Protein 9C7O (pdb70)

Structure (mmCIF, N/CA/C/O backbone):
data_9C7O
#
_entry.id   9C7O
#
_cell.length_a   74.124
_cell.length_b   74.124
_cell.length_c   90.144
_cell.angle_alpha   90.00
_cell.angle_beta   90.00
_cell.angle_gamma   90.00
#
_symmetry.space_group_name_H-M   'P 43 21 2'
#
loop_
_entity.id
_entity.type
_entity.pdbx_description
1 polymer 'Anthocyanin regulatory Lc protein'
2 water water
#
loop_
_atom_site.group_PDB
_atom_site.id
_atom_site.type_symbol
_atom_site.label_atom_id
_atom_site.label_alt_id
_atom_site.label_comp_id
_atom_site.label_asym_id
_atom_site.label_entity_id
_atom_site.label_seq_id
_atom_site.pdbx_PDB_ins_code
_atom_site.Cartn_x
_atom_site.Cartn_y
_atom_site.Cartn_z
_atom_site.occupancy
_atom_site.B_iso_or_equiv
_atom_site.auth_seq_id
_atom_site.auth_comp_id
_atom_site.auth_asym_id
_atom_site.auth_atom_id
_atom_site.pdbx_PDB_model_num
ATOM 1 N N . THR A 1 4 ? 40.049 13.472 29.679 1.00 74.47 4 THR A N 1
ATOM 2 C CA . THR A 1 4 ? 41.421 13.220 29.251 1.00 84.36 4 THR A CA 1
ATOM 3 C C . THR A 1 4 ? 42.433 14.193 29.887 1.00 74.84 4 THR A C 1
ATOM 4 O O . THR A 1 4 ? 42.473 15.379 29.545 1.00 79.96 4 THR A O 1
ATOM 8 N N . SER A 1 5 ? 43.271 13.682 30.789 1.00 50.63 5 SER A N 1
ATOM 9 C CA . SER A 1 5 ? 44.167 14.539 31.545 1.00 46.50 5 SER A CA 1
ATOM 10 C C . SER A 1 5 ? 45.435 13.787 31.938 1.00 48.70 5 SER A C 1
ATOM 11 O O . SER A 1 5 ? 45.376 12.651 32.409 1.00 63.02 5 SER A O 1
ATOM 14 N N . ASN A 1 6 ? 46.578 14.444 31.773 1.00 42.94 6 ASN A N 1
ATOM 15 C CA . ASN A 1 6 ? 47.860 13.826 32.058 1.00 41.57 6 ASN A CA 1
ATOM 16 C C . ASN A 1 6 ? 48.714 14.714 32.948 1.00 34.89 6 ASN A C 1
ATOM 17 O O . ASN A 1 6 ? 48.747 15.936 32.784 1.00 37.56 6 ASN A O 1
ATOM 22 N N . VAL A 1 7 ? 49.417 14.073 33.877 1.00 34.86 7 VAL A N 1
ATOM 23 C CA . VAL A 1 7 ? 50.428 14.696 34.719 1.00 32.78 7 VAL A CA 1
ATOM 24 C C . VAL A 1 7 ? 51.711 13.893 34.525 1.00 39.75 7 VAL A C 1
ATOM 25 O O . VAL A 1 7 ? 51.726 12.677 34.773 1.00 34.30 7 VAL A O 1
ATOM 29 N N . THR A 1 8 ? 52.794 14.581 34.133 1.00 39.66 8 THR A N 1
ATOM 30 C CA . THR A 1 8 ? 54.101 13.973 33.891 1.00 35.85 8 THR A CA 1
ATOM 31 C C . THR A 1 8 ? 55.137 14.749 34.682 1.00 35.18 8 THR A C 1
ATOM 32 O O . THR A 1 8 ? 55.178 15.981 34.631 1.00 31.93 8 THR A O 1
ATOM 36 N N . VAL A 1 9 ? 55.949 14.017 35.435 1.00 32.55 9 VAL A N 1
ATOM 37 C CA . VAL A 1 9 ? 56.963 14.583 36.304 1.00 32.71 9 VAL A CA 1
ATOM 38 C C . VAL A 1 9 ? 58.261 13.874 35.983 1.00 37.58 9 VAL A C 1
ATOM 39 O O . VAL A 1 9 ? 58.319 12.636 36.044 1.00 33.60 9 VAL A O 1
ATOM 43 N N . THR A 1 10 ? 59.293 14.648 35.638 1.00 34.93 10 THR A N 1
ATOM 44 C CA . THR A 1 10 ? 60.633 14.127 35.379 1.00 38.39 10 THR A CA 1
ATOM 45 C C . THR A 1 10 ? 61.619 14.784 36.335 1.00 41.87 10 THR A C 1
ATOM 46 O O . THR A 1 10 ? 61.734 16.018 36.371 1.00 39.97 10 THR A O 1
ATOM 50 N N . VAL A 1 11 ? 62.365 13.960 37.066 1.00 36.44 11 VAL A N 1
ATOM 51 C CA . VAL A 1 11 ? 63.273 14.437 38.097 1.00 39.54 11 VAL A CA 1
ATOM 52 C C . VAL A 1 11 ? 64.653 13.868 37.835 1.00 42.22 11 VAL A C 1
ATOM 53 O O . VAL A 1 11 ? 64.817 12.650 37.692 1.00 41.40 11 VAL A O 1
ATOM 57 N N . SER A 1 12 ? 65.645 14.744 37.782 1.00 43.70 12 SER A N 1
ATOM 58 C CA . SER A 1 12 ? 67.037 14.316 37.732 1.00 44.42 12 SER A CA 1
ATOM 59 C C . SER A 1 12 ? 67.793 15.205 38.704 1.00 40.55 12 SER A C 1
ATOM 60 O O . SER A 1 12 ? 67.886 16.415 38.486 1.00 45.54 12 SER A O 1
ATOM 63 N N . ASP A 1 13 ? 68.261 14.612 39.802 1.00 42.08 13 ASP A N 1
ATOM 64 C CA . ASP A 1 13 ? 68.904 15.306 40.907 1.00 51.15 13 ASP A CA 1
ATOM 65 C C . ASP A 1 13 ? 67.941 16.381 41.406 1.00 56.54 13 ASP A C 1
ATOM 66 O O . ASP A 1 13 ? 66.842 16.056 41.873 1.00 58.28 13 ASP A O 1
ATOM 71 N N . LYS A 1 14 ? 68.304 17.656 41.264 1.00 46.44 14 LYS A N 1
ATOM 72 C CA . LYS A 1 14 ? 67.426 18.750 41.661 1.00 51.52 14 LYS A CA 1
ATOM 73 C C . LYS A 1 14 ? 66.653 19.373 40.498 1.00 43.57 14 LYS A C 1
ATOM 74 O O . LYS A 1 14 ? 65.856 20.287 40.729 1.00 45.83 14 LYS A O 1
ATOM 80 N N . ASP A 1 15 ? 66.865 18.919 39.261 1.00 41.86 15 ASP A N 1
ATOM 81 C CA . ASP A 1 15 ? 66.082 19.426 38.138 1.00 44.11 15 ASP A CA 1
ATOM 82 C C . ASP A 1 15 ? 64.757 18.681 38.023 1.00 46.82 15 ASP A C 1
ATOM 83 O O . ASP A 1 15 ? 64.712 17.441 38.068 1.00 49.32 15 ASP A O 1
ATOM 88 N N . VAL A 1 16 ? 63.689 19.448 37.798 1.00 34.78 16 VAL A N 1
ATOM 89 C CA . VAL A 1 16 ? 62.323 18.942 37.750 1.00 35.26 16 VAL A CA 1
ATOM 90 C C . VAL A 1 16 ? 61.644 19.485 36.504 1.00 36.33 16 VAL A C 1
ATOM 91 O O . VAL A 1 16 ? 61.616 20.703 36.289 1.00 37.28 16 VAL A O 1
ATOM 95 N N . LEU A 1 17 ? 61.096 18.587 35.692 1.00 33.79 17 LEU A N 1
ATOM 96 C CA . LEU A 1 17 ? 60.235 18.945 34.578 1.00 31.50 17 LEU A CA 1
ATOM 97 C C . LEU A 1 17 ? 58.807 18.502 34.874 1.00 34.16 17 LEU A C 1
ATOM 98 O O . LEU A 1 17 ? 58.580 17.370 35.324 1.00 39.57 17 LEU A O 1
ATOM 103 N N . LEU A 1 18 ? 57.849 19.402 34.632 1.00 39.56 18 LEU A N 1
ATOM 104 C CA . LEU A 1 18 ? 56.428 19.153 34.863 1.00 36.46 18 LEU A CA 1
ATOM 105 C C . LEU A 1 18 ? 55.668 19.407 33.576 1.00 39.77 18 LEU A C 1
ATOM 106 O O . LEU A 1 18 ? 55.813 20.473 32.973 1.00 38.56 18 LEU A O 1
ATOM 111 N N . GLU A 1 19 ? 54.841 18.450 33.171 1.00 36.96 19 GLU A N 1
ATOM 112 C CA . GLU A 1 19 ? 53.920 18.673 32.076 1.00 32.88 19 GLU A CA 1
ATOM 113 C C . GLU A 1 19 ? 52.538 18.259 32.545 1.00 43.34 19 GLU A C 1
ATOM 114 O O . GLU A 1 19 ? 52.375 17.210 33.186 1.00 42.84 19 GLU A O 1
ATOM 120 N N . VAL A 1 20 ? 51.548 19.097 32.236 1.00 38.37 20 VAL A N 1
ATOM 121 C CA . VAL A 1 20 ? 50.159 18.858 32.614 1.00 34.69 20 VAL A CA 1
ATOM 122 C C . VAL A 1 20 ? 49.273 19.208 31.429 1.00 37.64 20 VAL A C 1
ATOM 123 O O . VAL A 1 20 ? 49.455 20.249 30.796 1.00 35.84 20 VAL A O 1
ATOM 127 N N . GLN A 1 21 ? 48.329 18.332 31.118 1.00 42.41 21 GLN A N 1
ATOM 128 C CA . GLN A 1 21 ? 47.295 18.607 30.131 1.00 39.05 21 GLN A CA 1
ATOM 129 C C . GLN A 1 21 ? 45.962 18.232 30.751 1.00 44.75 21 GLN A C 1
ATOM 130 O O . GLN A 1 21 ? 45.780 17.088 31.176 1.00 41.39 21 GLN A O 1
ATOM 136 N N . CYS A 1 22 ? 45.035 19.179 30.800 1.00 39.61 22 CYS A N 1
ATOM 137 C CA . CYS A 1 22 ? 43.723 18.892 31.357 1.00 38.46 22 CYS A CA 1
ATOM 138 C C . CYS A 1 22 ? 42.748 19.977 30.917 1.00 42.26 22 CYS A C 1
ATOM 139 O O . CYS A 1 22 ? 43.141 21.011 30.369 1.00 42.64 22 CYS A O 1
ATOM 142 N N . ARG A 1 23 ? 41.469 19.737 31.202 1.00 42.73 23 ARG A N 1
ATOM 143 C CA . ARG A 1 23 ? 40.438 20.741 30.988 1.00 46.07 23 ARG A CA 1
ATOM 144 C C . ARG A 1 23 ? 40.734 21.940 31.873 1.00 43.59 23 ARG A C 1
ATOM 145 O O . ARG A 1 23 ? 40.985 21.789 33.072 1.00 42.62 23 ARG A O 1
ATOM 153 N N . TRP A 1 24 ? 40.744 23.130 31.283 1.00 42.59 24 TRP A N 1
ATOM 154 C CA . TRP A 1 24 ? 40.914 24.337 32.076 1.00 38.27 24 TRP A CA 1
ATOM 155 C C . TRP A 1 24 ? 39.668 24.618 32.906 1.00 47.74 24 TRP A C 1
ATOM 156 O O . TRP A 1 24 ? 38.543 24.363 32.463 1.00 50.72 24 TRP A O 1
ATOM 167 N N . GLU A 1 25 ? 39.874 25.125 34.123 1.00 46.26 25 GLU A N 1
ATOM 168 C CA . GLU A 1 25 ? 38.806 25.766 34.876 1.00 50.17 25 GLU A CA 1
ATOM 169 C C . GLU A 1 25 ? 39.384 26.948 35.649 1.00 47.48 25 GLU A C 1
ATOM 170 O O . GLU A 1 25 ? 40.600 27.078 35.813 1.00 46.89 25 GLU A O 1
ATOM 176 N N . GLU A 1 26 ? 38.489 27.807 36.138 1.00 49.78 26 GLU A N 1
ATOM 177 C CA . GLU A 1 26 ? 38.881 29.075 36.751 1.00 47.96 26 GLU A CA 1
ATOM 178 C C . GLU A 1 26 ? 39.884 28.854 37.870 1.00 43.07 26 GLU A C 1
ATOM 179 O O . GLU A 1 26 ? 39.764 27.908 38.656 1.00 42.91 26 GLU A O 1
ATOM 185 N N . LEU A 1 27 ? 40.891 29.726 37.919 1.00 40.50 27 LEU A N 1
ATOM 186 C CA . LEU A 1 27 ? 41.938 29.696 38.940 1.00 47.44 27 LEU A CA 1
ATOM 187 C C . LEU A 1 27 ? 42.778 28.415 38.898 1.00 46.24 27 LEU A C 1
ATOM 188 O O . LEU A 1 27 ? 43.437 28.087 39.885 1.00 50.13 27 LEU A O 1
ATOM 193 N N . LEU A 1 28 ? 42.745 27.649 37.801 1.00 44.55 28 LEU A N 1
ATOM 194 C CA . LEU A 1 28 ? 43.582 26.451 37.717 1.00 46.97 28 LEU A CA 1
ATOM 195 C C . LEU A 1 28 ? 45.064 26.803 37.844 1.00 49.27 28 LEU A C 1
ATOM 196 O O . LEU A 1 28 ? 45.775 26.256 38.694 1.00 45.00 28 LEU A O 1
ATOM 209 N N . THR A 1 30 ? 46.463 29.141 39.179 1.00 39.23 30 THR A N 1
ATOM 210 C CA . THR A 1 30 ? 46.807 29.623 40.509 1.00 40.93 30 THR A CA 1
ATOM 211 C C . THR A 1 30 ? 47.018 28.468 41.468 1.00 40.61 30 THR A C 1
ATOM 212 O O . THR A 1 30 ? 47.945 28.492 42.288 1.00 40.55 30 THR A O 1
ATOM 216 N N . ARG A 1 31 ? 46.158 27.454 41.381 1.00 37.22 31 ARG A N 1
ATOM 217 C CA . ARG A 1 31 ? 46.323 26.249 42.188 1.00 45.56 31 ARG A CA 1
ATOM 218 C C . ARG A 1 31 ? 47.606 25.509 41.823 1.00 39.81 31 ARG A C 1
ATOM 219 O O . ARG A 1 31 ? 48.333 25.052 42.709 1.00 40.26 31 ARG A O 1
ATOM 227 N N . VAL A 1 32 ? 47.920 25.420 40.528 1.00 31.76 32 VAL A N 1
ATOM 228 C CA . VAL A 1 32 ? 49.173 24.791 40.116 1.00 36.04 32 VAL A CA 1
ATOM 229 C C . VAL A 1 32 ? 50.360 25.508 40.745 1.00 43.88 32 VAL A C 1
ATOM 230 O O . VAL A 1 32 ? 51.258 24.878 41.313 1.00 43.77 32 VAL A O 1
ATOM 234 N N . PHE A 1 33 ? 50.392 26.840 40.651 1.00 35.92 33 PHE A N 1
ATOM 235 C CA . PHE A 1 33 ? 51.551 27.532 41.199 1.00 32.49 33 PHE A CA 1
ATOM 236 C C . PHE A 1 33 ? 51.569 27.507 42.722 1.00 35.88 33 PHE A C 1
ATOM 237 O O . PHE A 1 33 ? 52.648 27.422 43.323 1.00 42.30 33 PHE A O 1
ATOM 245 N N . ASP A 1 34 ? 50.404 27.508 43.367 1.00 32.44 34 ASP A N 1
ATOM 246 C CA . ASP A 1 34 ? 50.377 27.284 44.809 1.00 38.46 34 ASP A CA 1
ATOM 247 C C . ASP A 1 34 ? 51.010 25.939 45.160 1.00 40.51 34 ASP A C 1
ATOM 248 O O . ASP A 1 34 ? 51.795 25.840 46.108 1.00 49.08 34 ASP A O 1
ATOM 253 N N . ALA A 1 35 ? 50.666 24.884 44.412 1.00 34.15 35 ALA A N 1
ATOM 254 C CA . ALA A 1 35 ? 51.259 23.572 44.665 1.00 41.37 35 ALA A CA 1
ATOM 255 C C . ALA A 1 35 ? 52.774 23.621 44.496 1.00 48.73 35 ALA A C 1
ATOM 256 O O . ALA A 1 35 ? 53.533 23.142 45.351 1.00 48.21 35 ALA A O 1
ATOM 258 N N . ILE A 1 36 ? 53.224 24.237 43.404 1.00 39.81 36 ILE A N 1
ATOM 259 C CA . ILE A 1 36 ? 54.641 24.340 43.103 1.00 33.50 36 ILE A CA 1
ATOM 260 C C . ILE A 1 36 ? 55.360 25.080 44.223 1.00 43.30 36 ILE A C 1
ATOM 261 O O . ILE A 1 36 ? 56.418 24.647 44.697 1.00 48.75 36 ILE A O 1
ATOM 266 N N . LYS A 1 37 ? 54.769 26.173 44.700 1.00 40.13 37 LYS A N 1
ATOM 267 C CA . LYS A 1 37 ? 55.327 26.885 45.844 1.00 41.16 37 LYS A CA 1
ATOM 268 C C . LYS A 1 37 ? 55.453 25.966 47.049 1.00 42.97 37 LYS A C 1
ATOM 269 O O . LYS A 1 37 ? 56.489 25.944 47.722 1.00 45.65 37 LYS A O 1
ATOM 275 N N . SER A 1 38 ? 54.401 25.190 47.332 1.00 43.95 38 SER A N 1
ATOM 276 C CA . SER A 1 38 ? 54.369 24.368 48.538 1.00 44.05 38 SER A CA 1
ATOM 277 C C . SER A 1 38 ? 55.318 23.175 48.449 1.00 41.05 38 SER A C 1
ATOM 278 O O . SER A 1 38 ? 55.714 22.638 49.485 1.00 46.70 38 SER A O 1
ATOM 281 N N . LEU A 1 39 ? 55.741 22.800 47.246 1.00 36.92 39 LEU A N 1
ATOM 282 C CA . LEU A 1 39 ? 56.808 21.827 47.026 1.00 37.46 39 LEU A CA 1
ATOM 283 C C . LEU A 1 39 ? 58.206 22.456 47.014 1.00 41.13 39 LEU A C 1
ATOM 284 O O . LEU A 1 39 ? 59.184 21.753 46.749 1.00 38.97 39 LEU A O 1
ATOM 289 N N . HIS A 1 40 ? 58.337 23.763 47.244 1.00 44.61 40 HIS A N 1
ATOM 290 C CA . HIS A 1 40 ? 59.655 24.400 47.281 1.00 47.24 40 HIS A CA 1
ATOM 291 C C . HIS A 1 40 ? 60.396 24.238 45.957 1.00 44.76 40 HIS A C 1
ATOM 292 O O . HIS A 1 40 ? 61.612 24.017 45.924 1.00 40.96 40 HIS A O 1
ATOM 299 N N . LEU A 1 41 ? 59.657 24.354 44.862 1.00 37.77 41 LEU A N 1
ATOM 300 C CA . LEU A 1 41 ? 60.210 24.321 43.515 1.00 39.58 41 LEU A CA 1
ATOM 301 C C . LEU A 1 41 ? 60.354 25.741 42.975 1.00 46.49 41 LEU A C 1
ATOM 302 O O . LEU A 1 41 ? 59.395 26.520 42.990 1.00 36.33 41 LEU A O 1
ATOM 307 N N . ASP A 1 42 ? 61.535 26.058 42.464 1.00 50.17 42 ASP A N 1
ATOM 308 C CA . ASP A 1 42 ? 61.844 27.380 41.938 1.00 40.36 42 ASP A CA 1
ATOM 309 C C . ASP A 1 42 ? 61.687 27.337 40.423 1.00 34.54 42 ASP A C 1
ATOM 310 O O . ASP A 1 42 ? 62.484 26.695 39.734 1.00 35.60 42 ASP A O 1
ATOM 315 N N . VAL A 1 43 ? 60.691 28.038 39.896 1.00 33.67 43 VAL A N 1
ATOM 316 C CA . VAL A 1 43 ? 60.377 27.910 38.475 1.00 38.17 43 VAL A CA 1
ATOM 317 C C . VAL A 1 43 ? 61.361 28.717 37.650 1.00 39.28 43 VAL A C 1
ATOM 318 O O . VAL A 1 43 ? 61.598 29.893 37.926 1.00 48.02 43 VAL A O 1
ATOM 322 N N . LEU A 1 44 ? 61.956 28.076 36.645 1.00 41.31 44 LEU A N 1
ATOM 323 C CA . LEU A 1 44 ? 62.913 28.741 35.777 1.00 36.16 44 LEU A CA 1
ATOM 324 C C . LEU A 1 44 ? 62.404 28.966 34.368 1.00 38.89 44 LEU A C 1
ATOM 325 O O . LEU A 1 44 ? 63.032 29.724 33.629 1.00 40.89 44 LEU A O 1
ATOM 330 N N . SER A 1 45 ? 61.343 28.275 33.951 1.00 37.50 45 SER A N 1
ATOM 331 C CA . SER A 1 45 ? 60.725 28.555 32.661 1.00 34.84 45 SER A CA 1
ATOM 332 C C . SER A 1 45 ? 59.358 27.907 32.647 1.00 38.40 45 SER A C 1
ATOM 333 O O . SER A 1 45 ? 59.162 26.850 33.246 1.00 37.51 45 SER A O 1
ATOM 336 N N . VAL A 1 46 ? 58.417 28.543 31.957 1.00 33.94 46 VAL A N 1
ATOM 337 C CA . VAL A 1 46 ? 57.064 28.007 31.864 1.00 34.01 46 VAL A CA 1
ATOM 338 C C . VAL A 1 46 ? 56.495 28.367 30.500 1.00 34.33 46 VAL A C 1
ATOM 339 O O . VAL A 1 46 ? 56.687 29.478 30.006 1.00 44.87 46 VAL A O 1
ATOM 343 N N . GLN A 1 47 ? 55.830 27.405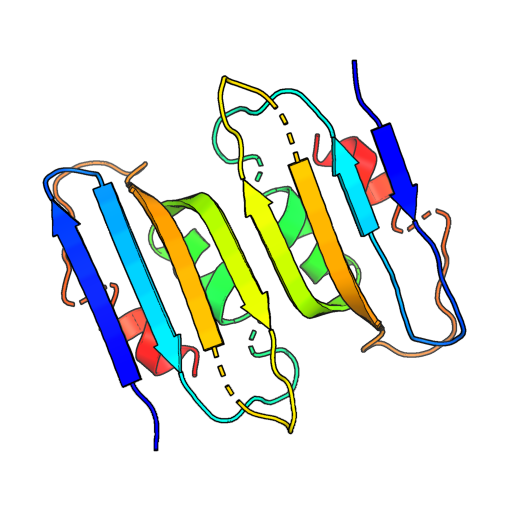 29.872 1.00 30.40 47 GLN A N 1
ATOM 344 C CA . GLN A 1 47 ? 54.945 27.667 28.744 1.00 34.82 47 GLN A CA 1
ATOM 345 C C . GLN A 1 47 ? 53.602 27.047 29.071 1.00 38.46 47 GLN A C 1
ATOM 346 O O . GLN A 1 47 ? 53.523 25.847 29.374 1.00 41.08 47 GLN A O 1
ATOM 352 N N . ALA A 1 48 ? 52.555 27.859 29.029 1.00 26.63 48 ALA A N 1
ATOM 353 C CA . ALA A 1 48 ? 51.222 27.394 29.370 1.00 30.33 48 ALA A CA 1
ATOM 354 C C . ALA A 1 48 ? 50.212 28.236 28.616 1.00 39.26 48 ALA A C 1
ATOM 355 O O . ALA A 1 48 ? 50.362 29.467 28.502 1.00 34.43 48 ALA A O 1
ATOM 357 N N . SER A 1 49 ? 49.201 27.557 28.081 1.00 32.19 49 SER A N 1
ATOM 358 C CA . SER A 1 49 ? 48.057 28.235 27.492 1.00 39.56 49 SER A CA 1
ATOM 359 C C . SER A 1 49 ? 46.900 27.258 27.489 1.00 42.52 49 SER A C 1
ATOM 360 O O . SER A 1 49 ? 47.078 26.050 27.686 1.00 39.79 49 SER A O 1
ATOM 363 N N . ALA A 1 50 ? 45.704 27.800 27.259 1.00 41.97 50 ALA A N 1
ATOM 364 C CA . ALA A 1 50 ? 44.471 27.013 27.305 1.00 44.47 50 ALA A CA 1
ATOM 365 C C . ALA A 1 50 ? 43.557 27.398 26.147 1.00 47.44 50 ALA A C 1
ATOM 366 O O . ALA A 1 50 ? 42.442 27.891 26.345 1.00 48.14 50 ALA A O 1
ATOM 368 N N . PRO A 1 51 ? 44.000 27.180 24.914 1.00 45.94 51 PRO A N 1
ATOM 369 C CA . PRO A 1 51 ? 43.087 27.358 23.783 1.00 41.47 51 PRO A CA 1
ATOM 370 C C . PRO A 1 51 ? 41.962 26.326 23.830 1.00 50.26 51 PRO A C 1
ATOM 371 O O . PRO A 1 51 ? 42.173 25.152 24.179 1.00 42.89 51 PRO A O 1
ATOM 375 N N . ASP A 1 52 ? 40.750 26.782 23.517 1.00 48.77 52 ASP A N 1
ATOM 376 C CA . ASP A 1 52 ? 39.573 25.910 23.473 1.00 47.98 52 ASP A CA 1
ATOM 377 C C . ASP A 1 52 ? 39.284 25.243 24.825 1.00 41.96 52 ASP A C 1
ATOM 378 O O . ASP A 1 52 ? 38.775 24.120 24.897 1.00 48.83 52 ASP A O 1
ATOM 383 N N . GLY A 1 53 ? 39.613 25.927 25.912 1.00 44.96 53 GLY A N 1
ATOM 384 C CA . GLY A 1 53 ? 39.361 25.419 27.245 1.00 46.49 53 GLY A CA 1
ATOM 385 C C . GLY A 1 53 ? 40.176 24.220 27.674 1.00 50.02 53 GLY A C 1
ATOM 386 O O . GLY A 1 53 ? 39.823 23.573 28.665 1.00 47.46 53 GLY A O 1
ATOM 387 N N . PHE A 1 54 ? 41.285 23.923 26.996 1.00 44.19 54 PHE A N 1
ATOM 388 C CA . PHE A 1 54 ? 42.113 22.770 27.341 1.00 41.25 54 PHE A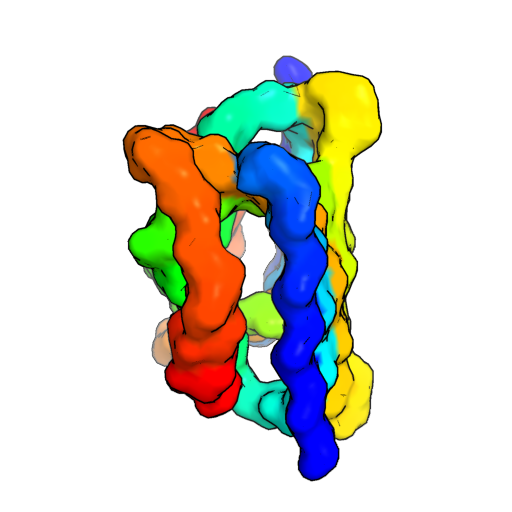 CA 1
ATOM 389 C C . PHE A 1 54 ? 43.525 23.247 27.659 1.00 41.47 54 PHE A C 1
ATOM 390 O O . PHE A 1 54 ? 44.275 23.636 26.761 1.00 41.09 54 PHE A O 1
ATOM 406 N N . GLY A 1 56 ? 47.439 23.243 28.499 1.00 38.59 56 GLY A N 1
ATOM 407 C CA . GLY A 1 56 ? 48.707 22.551 28.328 1.00 29.37 56 GLY A CA 1
ATOM 408 C C . GLY A 1 56 ? 49.802 23.367 28.994 1.00 39.84 56 GLY A C 1
ATOM 409 O O . GLY A 1 56 ? 49.954 24.567 28.749 1.00 40.45 56 GLY A O 1
ATOM 410 N N . LEU A 1 57 ? 50.596 22.718 29.825 1.00 37.45 57 LEU A N 1
ATOM 411 C CA . LEU A 1 57 ? 51.504 23.413 30.718 1.00 36.94 57 LEU A CA 1
ATOM 412 C C . LEU A 1 57 ? 52.820 22.655 30.736 1.00 41.78 57 LEU A C 1
ATOM 413 O O . LEU A 1 57 ? 52.835 21.432 30.927 1.00 35.16 57 LEU A O 1
ATOM 418 N N . LYS A 1 58 ? 53.918 23.375 30.524 1.00 37.08 58 LYS A N 1
ATOM 419 C CA . LYS A 1 58 ? 55.259 22.806 30.628 1.00 29.02 58 LYS A CA 1
ATOM 420 C C . LYS A 1 58 ? 56.098 23.710 31.512 1.00 32.32 58 LYS A C 1
ATOM 421 O O . LYS A 1 58 ? 56.268 24.898 31.209 1.00 41.29 58 LYS A O 1
ATOM 427 N N . ILE A 1 59 ? 56.637 23.151 32.586 1.00 32.81 59 ILE A N 1
ATOM 428 C CA . ILE A 1 59 ? 57.400 23.920 33.554 1.00 31.56 59 ILE A CA 1
ATOM 429 C C . ILE A 1 59 ? 58.735 23.237 33.810 1.00 36.25 59 ILE A C 1
ATOM 430 O O . ILE A 1 59 ? 58.798 22.014 33.996 1.00 31.26 59 ILE A O 1
ATOM 435 N N . ARG A 1 60 ? 59.802 24.022 33.806 1.00 33.12 60 ARG A N 1
ATOM 436 C CA . ARG A 1 60 ? 61.125 23.539 34.180 1.00 36.63 60 ARG A CA 1
ATOM 437 C C . ARG A 1 60 ? 61.501 24.255 35.473 1.00 40.47 60 ARG A C 1
ATOM 438 O O . ARG A 1 60 ? 61.377 25.482 35.567 1.00 44.28 60 ARG A O 1
ATOM 446 N N . ALA A 1 61 ? 61.879 23.488 36.492 1.00 39.09 61 ALA A N 1
ATOM 447 C CA 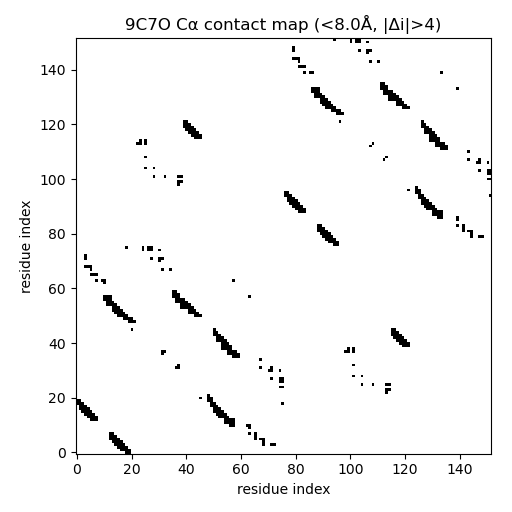. ALA A 1 61 ? 62.080 24.043 37.822 1.00 39.80 61 ALA A CA 1
ATOM 448 C C . ALA A 1 61 ? 63.248 23.370 38.515 1.00 39.82 61 ALA A C 1
ATOM 449 O O . ALA A 1 61 ? 63.774 22.344 38.063 1.00 40.10 61 ALA A O 1
ATOM 451 N N . GLN A 1 62 ? 63.619 23.938 39.657 1.00 34.14 62 GLN A N 1
ATOM 452 C CA . GLN A 1 62 ? 64.721 23.413 40.440 1.00 43.04 62 GLN A CA 1
ATOM 453 C C . GLN A 1 62 ? 64.280 23.338 41.894 1.00 44.65 62 GLN A C 1
ATOM 454 O O . GLN A 1 62 ? 63.538 24.202 42.368 1.00 45.05 62 GLN A O 1
ATOM 460 N N . PHE A 1 63 ? 64.699 22.284 42.589 1.00 42.78 63 PHE A N 1
ATOM 461 C CA . PHE A 1 63 ? 64.306 22.094 43.981 1.00 48.60 63 PHE A CA 1
ATOM 462 C C . PHE A 1 63 ? 65.144 22.964 44.907 1.00 51.68 63 PHE A C 1
ATOM 463 O O . PHE A 1 63 ? 66.375 22.874 44.909 1.00 54.02 63 PHE A O 1
ATOM 471 N N . ALA A 1 64 ? 64.461 23.747 45.752 1.00 58.29 64 ALA A N 1
ATOM 472 C CA . ALA A 1 64 ? 65.076 24.738 46.630 1.00 52.66 64 ALA A CA 1
ATOM 473 C C . ALA A 1 64 ? 65.064 24.342 48.099 1.00 60.37 64 ALA A C 1
ATOM 474 O O . ALA A 1 64 ? 65.673 25.044 48.912 1.00 67.14 64 ALA A O 1
ATOM 476 N N . GLY A 1 65 ? 64.363 23.275 48.468 1.00 65.34 65 GLY A N 1
ATOM 477 C CA . GLY A 1 65 ? 64.301 22.850 49.849 1.00 75.63 65 GLY A CA 1
ATOM 478 C C . GLY A 1 65 ? 65.485 21.979 50.238 1.00 79.43 65 GLY A C 1
ATOM 479 O O . GLY A 1 65 ? 66.449 21.799 49.489 1.00 80.35 65 GLY A O 1
ATOM 480 N N . SER A 1 66 ? 65.389 21.416 51.440 1.00 77.93 66 SER A N 1
ATOM 481 C CA . SER A 1 66 ? 66.434 20.557 51.973 1.00 79.00 66 SER A CA 1
ATOM 482 C C . SER A 1 66 ? 66.165 19.102 51.627 1.00 74.53 66 SER A C 1
ATOM 483 O O . SER A 1 66 ? 65.025 18.693 51.410 1.00 74.06 66 SER A O 1
ATOM 486 N N . GLY A 1 67 ? 67.229 18.319 51.586 1.00 83.99 67 GLY A N 1
ATOM 487 C CA . GLY A 1 67 ? 67.076 16.899 51.354 1.00 85.55 67 GLY A CA 1
ATOM 488 C C . GLY A 1 67 ? 66.809 16.555 49.899 1.00 83.12 67 GLY A C 1
ATOM 489 O O . GLY A 1 67 ? 67.076 17.328 48.973 1.00 83.54 67 GLY A O 1
ATOM 490 N N . ALA A 1 68 ? 66.285 15.348 49.709 1.00 84.89 68 ALA A N 1
ATOM 491 C CA . ALA A 1 68 ? 66.050 14.779 48.391 1.00 78.45 68 ALA A CA 1
ATOM 492 C C . ALA A 1 68 ? 64.641 15.093 47.906 1.00 75.33 68 ALA A C 1
ATOM 493 O O . ALA A 1 68 ? 63.724 15.333 48.698 1.00 79.91 68 ALA A O 1
ATOM 495 N N . VAL A 1 69 ? 64.494 15.140 46.587 1.00 63.54 69 VAL A N 1
ATOM 496 C CA . VAL A 1 69 ? 63.196 15.342 45.959 1.00 59.25 69 VAL A CA 1
ATOM 497 C C . VAL A 1 69 ? 62.396 14.049 46.048 1.00 65.62 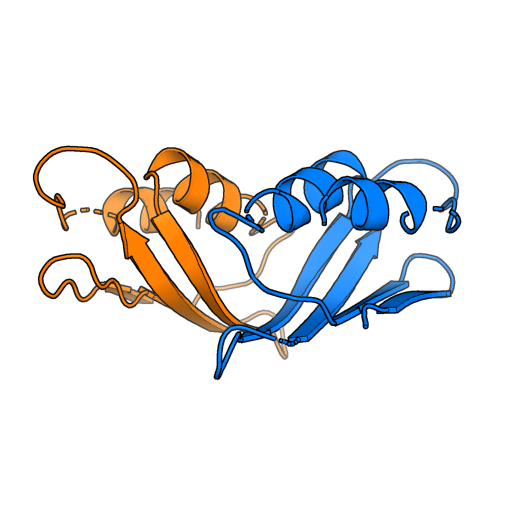69 VAL A C 1
ATOM 498 O O . VAL A 1 69 ? 62.945 12.951 45.875 1.00 65.36 69 VAL A O 1
ATOM 502 N N . VAL A 1 70 ? 61.105 14.166 46.352 1.00 64.92 70 VAL A N 1
ATOM 503 C CA . VAL A 1 70 ? 60.208 13.009 46.339 1.00 61.74 70 VAL A CA 1
ATOM 504 C C . VAL A 1 70 ? 59.256 13.124 45.153 1.00 54.04 70 VAL A C 1
ATOM 505 O O . 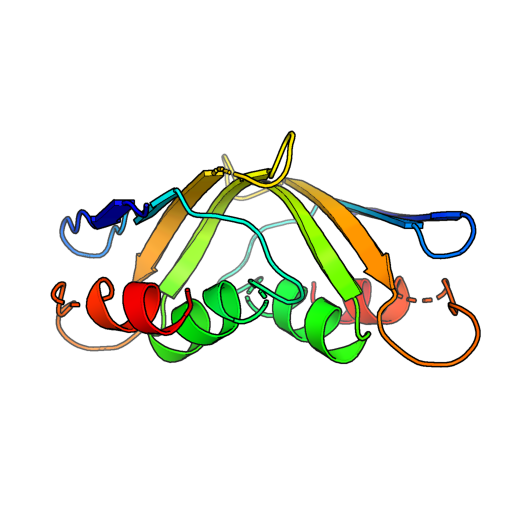VAL A 1 70 ? 58.247 13.839 45.234 1.00 63.90 70 VAL A O 1
ATOM 509 N N . PRO A 1 71 ? 59.555 12.468 44.030 1.00 46.02 71 PRO A N 1
ATOM 510 C CA . PRO A 1 71 ? 58.778 12.718 42.806 1.00 45.03 71 PRO A CA 1
ATOM 511 C C . PRO A 1 71 ? 57.285 12.469 42.938 1.00 49.24 71 PRO A C 1
ATOM 512 O O . PRO A 1 71 ? 56.488 13.278 42.434 1.00 44.04 71 PRO A O 1
ATOM 516 N N . TRP A 1 72 ? 56.875 11.390 43.615 1.00 42.77 72 TRP A N 1
ATOM 517 C CA . TRP A 1 72 ? 55.448 11.081 43.666 1.00 39.54 72 TRP A CA 1
ATOM 518 C C . TRP A 1 72 ? 54.678 12.159 44.409 1.00 46.12 72 TRP A C 1
ATOM 519 O O . TRP A 1 72 ? 53.508 12.400 44.094 1.00 52.17 72 TRP A O 1
ATOM 538 N N . ILE A 1 74 ? 55.366 15.365 44.163 1.00 52.70 74 ILE A N 1
ATOM 539 C CA . ILE A 1 74 ? 55.123 16.355 43.118 1.00 50.07 74 ILE A CA 1
ATOM 540 C C . ILE A 1 74 ? 53.905 15.952 42.311 1.00 47.07 74 ILE A C 1
ATOM 541 O O . ILE A 1 74 ? 52.995 16.754 42.052 1.00 38.59 74 ILE A O 1
ATOM 546 N N . SER A 1 75 ? 53.883 14.687 41.906 1.00 42.69 75 SER A N 1
ATOM 547 C CA . SER A 1 75 ? 52.795 14.174 41.094 1.00 43.09 75 SER A CA 1
ATOM 548 C C . SER A 1 75 ? 51.476 14.280 41.847 1.00 47.46 75 SER A C 1
ATOM 549 O O . SER A 1 75 ? 50.473 14.738 41.290 1.00 48.31 75 SER A O 1
ATOM 552 N N . GLU A 1 76 ? 51.495 13.976 43.148 1.00 44.89 76 GLU A N 1
ATOM 553 C CA . GLU A 1 76 ? 50.285 14.035 43.956 1.00 42.30 76 GLU A CA 1
ATOM 554 C C . GLU A 1 76 ? 49.760 15.456 44.068 1.00 52.95 76 GLU A C 1
ATOM 555 O O . GLU A 1 76 ? 48.554 15.692 43.945 1.00 49.98 76 GLU A O 1
ATOM 561 N N . ALA A 1 77 ? 50.655 16.417 44.323 1.00 50.05 77 ALA A N 1
ATOM 562 C CA . ALA A 1 77 ? 50.218 17.794 44.510 1.00 40.07 77 ALA A CA 1
ATOM 563 C C . ALA A 1 77 ? 49.628 18.369 43.232 1.00 41.33 77 ALA A C 1
ATOM 564 O O . ALA A 1 77 ? 48.648 19.123 43.286 1.00 46.18 77 ALA A O 1
ATOM 566 N N . LEU A 1 78 ? 50.221 18.039 42.075 1.00 39.53 78 LEU A N 1
ATOM 567 C CA . LEU A 1 78 ? 49.672 18.508 40.807 1.00 42.38 78 LEU A CA 1
ATOM 568 C C . LEU A 1 78 ? 48.297 17.908 40.559 1.00 50.89 78 LEU A C 1
ATOM 569 O O . LEU A 1 78 ? 47.348 18.617 40.187 1.00 42.12 78 LEU A O 1
ATOM 574 N N . ARG A 1 79 ? 48.157 16.610 40.801 1.00 50.46 79 ARG A N 1
ATOM 575 C CA . ARG A 1 79 ? 46.865 15.982 40.570 1.00 54.59 79 ARG A CA 1
ATOM 576 C C . ARG A 1 79 ? 45.822 16.562 41.513 1.00 49.44 79 ARG A C 1
ATOM 577 O O . ARG A 1 79 ? 44.675 16.800 41.114 1.00 50.95 79 ARG A O 1
ATOM 585 N N . LYS A 1 80 ? 46.218 16.858 42.753 1.00 43.72 80 LYS A N 1
ATOM 586 C CA . LYS A 1 80 ? 45.300 17.539 43.651 1.00 47.04 80 LYS A CA 1
ATOM 587 C C . LYS A 1 80 ? 44.961 18.930 43.128 1.00 48.76 80 LYS A C 1
ATOM 588 O O . LYS A 1 80 ? 43.835 19.399 43.309 1.00 53.72 80 LYS A O 1
ATOM 594 N N . ALA A 1 81 ? 45.897 19.591 42.444 1.00 41.40 81 ALA A N 1
ATOM 595 C CA . ALA A 1 81 ? 45.615 20.953 41.994 1.00 45.47 81 ALA A CA 1
ATOM 596 C C . ALA A 1 81 ? 44.616 20.972 40.840 1.00 48.17 81 ALA A C 1
ATOM 597 O O . ALA A 1 81 ? 43.773 21.867 40.768 1.00 50.73 81 ALA A O 1
ATOM 599 N N . ILE A 1 82 ? 44.728 20.047 39.893 1.00 48.18 82 ILE A N 1
ATOM 600 C CA . ILE A 1 82 ? 43.706 19.922 38.848 1.00 54.00 82 ILE A CA 1
ATOM 601 C C . ILE A 1 82 ? 42.564 18.994 39.264 1.00 51.62 82 ILE A C 1
ATOM 602 O O . ILE A 1 82 ? 41.613 19.424 39.905 1.00 66.06 82 ILE A O 1
ATOM 607 N N . THR B 1 4 ? 68.444 47.227 35.507 1.00 49.23 4 THR B N 1
ATOM 608 C CA . THR B 1 4 ? 67.734 47.347 34.228 1.00 63.66 4 THR B CA 1
ATOM 609 C C . THR B 1 4 ? 66.489 46.466 34.163 1.00 64.84 4 THR B C 1
ATOM 610 O O . THR B 1 4 ? 66.614 45.233 34.120 1.00 70.40 4 THR B O 1
ATOM 614 N N . SER B 1 5 ? 65.304 47.088 34.134 1.00 40.86 5 SER B N 1
ATOM 615 C CA . SER B 1 5 ? 64.036 46.366 34.224 1.00 40.16 5 SER B CA 1
ATOM 616 C C . SER B 1 5 ? 62.916 47.109 33.507 1.00 41.01 5 SER B C 1
ATOM 617 O O . SER B 1 5 ? 62.873 48.340 33.503 1.00 45.87 5 SER B O 1
ATOM 620 N N . ASN B 1 6 ? 62.043 46.340 32.858 1.00 39.68 6 ASN B N 1
ATOM 621 C CA . ASN B 1 6 ? 60.883 46.840 32.130 1.00 43.23 6 ASN B CA 1
ATOM 622 C C . ASN B 1 6 ? 59.656 46.107 32.639 1.00 42.32 6 ASN B C 1
ATOM 623 O O . ASN B 1 6 ? 59.673 44.880 32.763 1.00 37.17 6 ASN B O 1
ATOM 628 N N . VAL B 1 7 ? 58.603 46.861 32.919 1.00 33.68 7 VAL B N 1
ATOM 629 C CA . VAL B 1 7 ? 57.29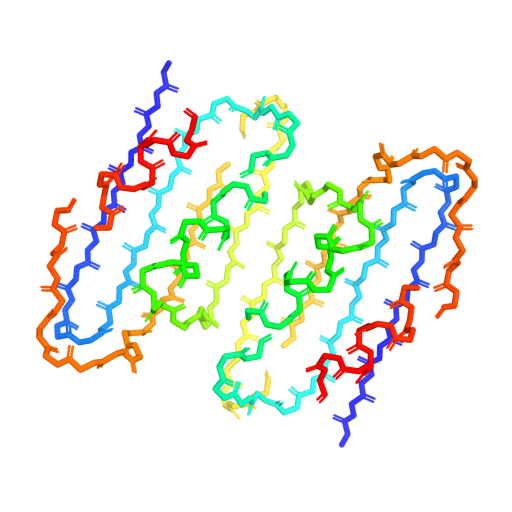5 46.344 33.278 1.00 34.52 7 VAL B CA 1
ATOM 630 C C . VAL B 1 7 ? 56.274 47.056 32.399 1.00 39.78 7 VAL B C 1
ATOM 631 O O . VAL B 1 7 ? 56.309 48.289 32.278 1.00 41.51 7 VAL B O 1
ATOM 635 N N . THR B 1 8 ? 55.417 46.287 31.739 1.00 34.30 8 THR B N 1
ATOM 636 C CA . THR B 1 8 ? 54.390 46.823 30.870 1.00 38.43 8 THR B CA 1
ATOM 637 C C . THR B 1 8 ? 53.085 46.113 31.153 1.00 39.15 8 THR B C 1
ATOM 638 O O . THR B 1 8 ? 53.010 44.890 31.041 1.00 38.82 8 THR B O 1
ATOM 642 N N . VAL B 1 9 ? 52.045 46.887 31.432 1.00 35.48 9 VAL B N 1
ATOM 643 C CA . VAL B 1 9 ? 50.737 46.373 31.795 1.00 30.95 9 VAL B CA 1
ATOM 644 C C . VAL B 1 9 ? 49.708 47.049 30.908 1.00 40.66 9 VAL B C 1
ATOM 645 O O . VAL B 1 9 ? 49.707 48.282 30.777 1.00 40.34 9 VAL B O 1
ATOM 649 N N . THR B 1 10 ? 48.884 46.239 30.255 1.00 36.34 10 THR B N 1
ATOM 650 C CA . THR B 1 10 ? 47.780 46.697 29.420 1.00 33.66 10 THR B CA 1
ATOM 651 C C . THR B 1 10 ? 46.483 46.086 29.924 1.00 35.21 10 THR B C 1
ATOM 652 O O . THR B 1 10 ? 46.406 44.868 30.143 1.00 32.96 10 THR B O 1
ATOM 656 N N . VAL B 1 11 ? 45.474 46.923 30.106 1.00 36.04 11 VAL B N 1
ATOM 657 C CA . VAL B 1 11 ? 44.184 46.494 30.616 1.00 37.46 11 VAL B CA 1
ATOM 658 C C . VAL B 1 11 ? 43.133 46.893 29.599 1.00 41.97 11 VAL B C 1
ATOM 659 O O . VAL B 1 11 ? 43.106 48.043 29.141 1.00 53.21 11 VAL B O 1
ATOM 663 N N . SER B 1 12 ? 42.292 45.936 29.225 1.00 44.06 12 SER B N 1
ATOM 664 C CA . SER B 1 12 ? 41.112 46.190 28.409 1.00 41.59 12 SER B CA 1
ATOM 665 C C . SER B 1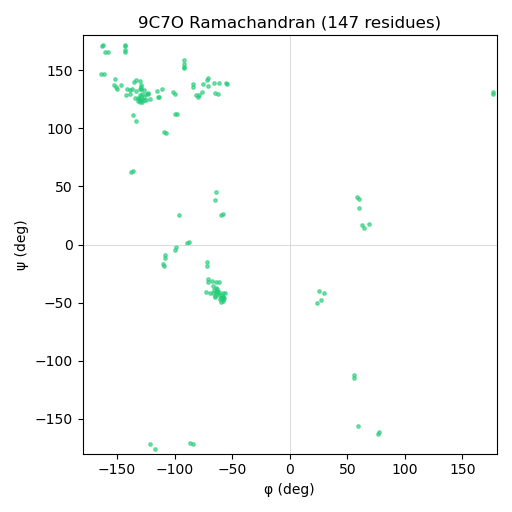 12 ? 39.942 45.451 29.039 1.00 44.48 12 SER B C 1
ATOM 666 O O . SER B 1 12 ? 39.844 44.221 28.929 1.00 46.25 12 SER B O 1
ATOM 669 N N . ASP B 1 13 ? 39.050 46.210 29.667 1.00 45.81 13 ASP B N 1
ATOM 670 C CA . ASP B 1 13 ? 37.927 45.671 30.419 1.00 58.10 13 ASP B CA 1
ATOM 671 C C . ASP B 1 13 ? 38.470 44.708 31.468 1.00 57.40 13 ASP B C 1
ATOM 672 O O . ASP B 1 13 ? 39.131 45.141 32.413 1.00 55.36 13 ASP B O 1
ATOM 677 N N . LYS B 1 14 ? 38.204 43.410 31.334 1.00 56.15 14 LYS B N 1
ATOM 678 C CA . LYS B 1 14 ? 38.742 42.464 32.298 1.00 56.85 14 LYS B CA 1
ATOM 679 C C . LYS B 1 14 ? 39.994 41.731 31.808 1.00 53.79 14 LYS B C 1
ATOM 680 O O . LYS B 1 14 ? 40.598 40.986 32.591 1.00 51.54 14 LYS B O 1
ATOM 686 N N . ASP B 1 15 ? 40.416 41.936 30.557 1.00 45.06 15 ASP B N 1
ATOM 687 C CA . ASP B 1 15 ? 41.642 41.311 30.054 1.00 35.88 15 ASP B CA 1
ATOM 688 C C . ASP B 1 15 ? 42.873 42.129 30.427 1.00 41.59 15 ASP B C 1
ATOM 689 O O . ASP B 1 15 ? 42.875 43.366 30.375 1.00 47.39 15 ASP B O 1
ATOM 694 N N . VAL B 1 16 ? 43.914 41.420 30.824 1.00 34.92 16 VAL B N 1
ATOM 695 C CA . VAL B 1 16 ? 45.142 41.999 31.337 1.00 32.18 16 VAL B CA 1
ATOM 696 C C . VAL B 1 16 ? 46.307 41.307 30.651 1.00 36.42 16 VAL B C 1
ATOM 697 O O . VAL B 1 16 ? 46.329 40.072 30.554 1.00 39.96 16 VAL B O 1
ATOM 701 N N . LEU B 1 17 ? 47.246 42.112 30.153 1.00 35.95 17 LEU B N 1
ATOM 702 C CA A LEU B 1 17 ? 48.469 41.638 29.521 0.47 35.86 17 LEU B CA 1
ATOM 703 C CA B LEU B 1 17 ? 48.471 41.648 29.514 0.53 35.89 17 LEU B CA 1
ATOM 704 C C . LEU B 1 17 ? 49.650 42.224 30.287 1.00 37.80 17 LEU B C 1
ATOM 705 O O . LEU B 1 17 ? 49.770 43.447 30.409 1.00 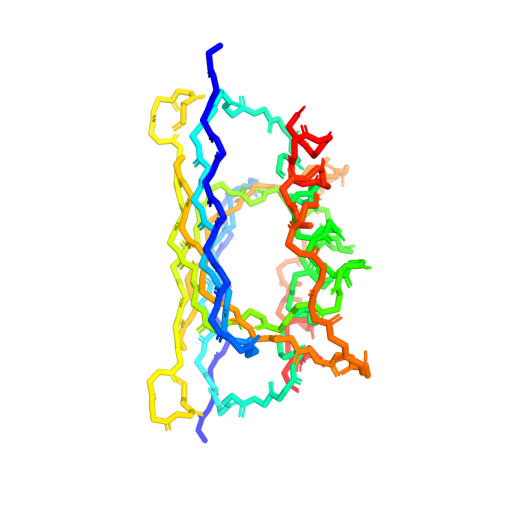47.79 17 LEU B O 1
ATOM 714 N N . LEU B 1 18 ? 50.502 41.343 30.816 1.00 35.12 18 LEU B N 1
ATOM 715 C CA . LEU B 1 18 ? 51.696 41.709 31.580 1.00 39.42 18 LEU B CA 1
ATOM 716 C C . LEU B 1 18 ? 52.938 41.266 30.835 1.00 41.63 18 LEU B C 1
ATOM 717 O O . LEU B 1 18 ? 53.027 40.107 30.406 1.00 36.76 18 LEU B O 1
ATOM 722 N N . GLU B 1 19 ? 53.906 42.172 30.710 1.00 35.22 19 GLU B N 1
ATOM 723 C CA . GLU B 1 19 ? 55.231 41.830 30.220 1.00 29.15 19 GLU B CA 1
ATOM 724 C C . GLU B 1 19 ? 56.257 42.373 31.197 1.00 33.77 19 GLU B C 1
ATOM 725 O O . GLU B 1 19 ? 56.118 43.487 31.699 1.00 34.84 19 GLU B O 1
ATOM 731 N N . VAL B 1 20 ? 57.268 41.565 31.490 1.00 37.01 20 VAL B N 1
ATOM 732 C CA . VAL B 1 20 ? 58.320 41.900 32.440 1.00 31.58 20 VAL B CA 1
ATOM 733 C C . VAL B 1 20 ? 59.653 41.430 31.879 1.00 38.60 20 VAL B C 1
ATOM 734 O O . VAL B 1 20 ? 59.774 40.280 31.438 1.00 38.24 20 VAL B O 1
ATOM 738 N N . GLN B 1 21 ? 60.659 42.301 31.930 1.00 37.48 21 GLN B N 1
ATOM 739 C CA . GLN B 1 21 ? 62.039 41.940 31.635 1.00 39.04 21 GLN B CA 1
ATOM 740 C C . GLN B 1 21 ? 62.888 42.456 32.784 1.00 45.22 21 GLN B C 1
ATOM 741 O O . GLN B 1 21 ? 62.831 43.645 33.114 1.00 50.37 21 GLN B O 1
ATOM 747 N N . CYS B 1 22 ? 63.650 41.566 33.406 1.00 46.90 22 CYS B N 1
ATOM 748 C CA . CYS B 1 22 ? 64.550 41.938 34.489 1.00 43.88 22 CYS B CA 1
ATOM 749 C C . CYS B 1 22 ? 65.570 40.827 34.682 1.00 36.91 22 CYS B C 1
ATOM 750 O O . CYS B 1 22 ? 65.468 39.746 34.101 1.00 40.60 22 CYS B O 1
ATOM 753 N N . ARG B 1 23 ? 66.554 41.113 35.516 1.00 41.27 23 ARG B N 1
ATOM 754 C CA . ARG B 1 23 ? 67.518 40.109 35.927 1.00 43.74 23 ARG B CA 1
ATOM 755 C C . ARG B 1 23 ? 66.819 39.014 36.736 1.00 47.17 23 ARG B C 1
ATOM 756 O O . ARG B 1 23 ? 66.009 39.306 37.623 1.00 50.61 23 ARG B O 1
ATOM 764 N N . TRP B 1 24 ? 67.062 37.754 36.376 1.00 49.17 24 TRP B N 1
ATOM 765 C CA . TRP B 1 24 ? 66.530 36.657 37.174 1.00 40.70 24 TRP B CA 1
ATOM 766 C C . TRP B 1 24 ? 67.271 36.547 38.504 1.00 46.14 24 TRP B C 1
ATOM 767 O O . TRP B 1 24 ? 68.487 36.739 38.575 1.00 55.80 24 TRP B O 1
ATOM 778 N N . GLU B 1 25 ? 66.529 36.248 39.564 1.00 47.78 25 GLU B N 1
ATOM 779 C CA . GLU B 1 25 ? 67.120 35.765 40.800 1.00 57.80 25 GLU B CA 1
ATOM 780 C C . GLU B 1 25 ? 66.193 34.710 41.402 1.00 53.85 25 GLU B C 1
ATOM 781 O O . GLU B 1 25 ? 65.050 34.532 40.965 1.00 46.49 25 GLU B O 1
ATOM 787 N N . GLU B 1 26 ? 66.708 33.985 42.396 1.00 46.35 26 GLU B N 1
ATOM 788 C CA . GLU B 1 26 ? 65.967 32.871 42.975 1.00 55.78 26 GLU B CA 1
ATOM 789 C C . GLU B 1 26 ? 64.590 33.301 43.466 1.00 53.33 26 GLU B C 1
ATOM 790 O O . GLU B 1 26 ? 64.423 34.387 44.027 1.00 53.39 26 GLU B O 1
ATOM 796 N N . LEU B 1 27 ? 63.600 32.437 43.217 1.00 47.99 27 LEU B N 1
ATOM 797 C CA . LEU B 1 27 ? 62.194 32.605 43.611 1.00 48.74 27 LEU B CA 1
ATOM 798 C C . LEU B 1 27 ? 61.508 33.797 42.941 1.00 53.71 27 LEU B C 1
ATOM 799 O O . LEU B 1 27 ? 60.399 34.171 43.341 1.00 51.41 27 LEU B O 1
ATOM 804 N N . LEU B 1 28 ? 62.105 34.365 41.889 1.00 50.81 28 LEU B N 1
ATOM 805 C CA . LEU B 1 28 ? 61.456 35.462 41.181 1.00 49.84 28 LEU B CA 1
ATOM 806 C C . LEU B 1 28 ? 60.086 35.043 40.659 1.00 45.73 28 LEU B C 1
ATOM 807 O O . LEU B 1 28 ? 59.092 35.751 40.848 1.00 45.35 28 LEU B O 1
ATOM 825 N N . THR B 1 30 ? 58.136 32.884 41.714 1.00 42.86 30 THR B N 1
ATOM 826 C CA . THR B 1 30 ? 57.201 32.664 42.809 1.00 41.08 30 THR B CA 1
ATOM 827 C C . THR B 1 30 ? 56.675 33.987 43.346 1.00 42.70 30 THR B C 1
ATOM 828 O O . THR B 1 30 ? 55.480 34.123 43.639 1.00 44.92 30 THR B O 1
ATOM 832 N N . ARG B 1 31 ? 57.547 34.989 43.447 1.00 50.16 31 ARG B N 1
ATOM 833 C CA . ARG B 1 31 ? 57.082 36.304 43.868 1.00 48.79 31 ARG B CA 1
ATOM 834 C C . ARG B 1 31 ? 56.094 36.883 42.861 1.00 44.31 31 ARG B C 1
ATOM 835 O O . ARG B 1 31 ? 55.046 37.413 43.248 1.00 42.95 31 ARG B O 1
ATOM 843 N N . VAL B 1 32 ? 56.372 36.720 41.566 1.00 41.52 32 VAL B N 1
ATOM 844 C CA . VAL B 1 32 ? 55.453 37.211 40.543 1.00 36.91 32 VAL B CA 1
ATOM 845 C C . VAL B 1 32 ? 54.089 36.546 40.684 1.00 46.22 32 VAL B C 1
ATOM 846 O O . VAL B 1 32 ? 53.050 37.225 40.716 1.00 42.23 32 VAL B O 1
ATOM 850 N N . PHE B 1 33 ? 54.061 35.211 40.798 1.00 33.79 33 PHE B N 1
ATOM 851 C CA . PHE B 1 33 ? 52.750 34.573 40.897 1.00 31.76 33 PHE B CA 1
ATOM 852 C C . PHE B 1 33 ? 52.091 34.852 42.238 1.00 30.37 33 PHE B C 1
ATOM 853 O O . PHE B 1 33 ? 50.862 34.894 42.313 1.00 39.99 33 PHE B O 1
ATOM 861 N N . ASP B 1 34 ? 52.872 35.049 43.305 1.00 31.72 34 ASP B N 1
ATOM 862 C CA . ASP B 1 34 ? 52.278 35.543 44.544 1.00 43.31 34 ASP B CA 1
ATOM 863 C C . ASP B 1 34 ? 51.588 36.879 44.299 1.00 52.29 34 ASP B C 1
ATOM 864 O O . ASP B 1 34 ? 50.437 37.083 44.700 1.00 53.37 34 ASP B O 1
ATOM 869 N N . ALA B 1 35 ? 52.274 37.791 43.609 1.00 48.39 35 ALA B N 1
ATOM 870 C CA . ALA B 1 35 ? 51.680 39.083 43.298 1.00 45.38 35 ALA B CA 1
ATOM 871 C C . ALA B 1 35 ? 50.417 38.906 42.476 1.00 46.44 35 ALA B C 1
ATOM 872 O O . ALA B 1 35 ? 49.381 39.504 42.773 1.00 37.57 35 ALA B O 1
ATOM 874 N N . ILE B 1 36 ? 50.481 38.058 41.450 1.00 42.28 36 ILE B N 1
ATOM 875 C CA . ILE B 1 36 ? 49.333 37.862 40.576 1.00 41.38 36 ILE B CA 1
ATOM 876 C C . ILE B 1 36 ? 48.142 37.315 41.350 1.00 45.31 36 ILE B C 1
ATOM 877 O O . ILE B 1 36 ? 47.003 37.776 41.177 1.00 36.90 36 ILE B O 1
ATOM 882 N N . LYS B 1 37 ? 48.385 36.336 42.226 1.00 40.86 37 LYS B N 1
ATOM 883 C CA . LYS B 1 37 ? 47.310 35.820 43.066 1.00 37.44 37 LYS B CA 1
ATOM 884 C C . LYS B 1 37 ? 46.686 36.924 43.904 1.00 40.10 37 LYS B C 1
ATOM 885 O O . LYS B 1 37 ? 45.461 37.024 44.005 1.00 42.33 37 LYS B O 1
ATOM 891 N N . SER B 1 38 ? 47.511 37.768 44.510 1.00 39.11 38 SER B N 1
ATOM 892 C CA . SER B 1 38 ? 46.968 38.751 45.428 1.00 41.07 38 SER B CA 1
ATOM 893 C C . SER B 1 38 ? 46.207 39.870 44.708 1.00 45.32 38 SER B C 1
ATOM 894 O O . SER B 1 38 ? 45.482 40.632 45.361 1.00 43.69 38 SER B O 1
ATOM 897 N N . LEU B 1 39 ? 46.380 39.990 43.391 1.00 43.07 39 LEU B N 1
ATOM 898 C CA . LEU B 1 39 ? 45.614 40.858 42.503 1.00 44.22 39 LEU B CA 1
ATOM 899 C C . LEU B 1 39 ? 44.365 40.203 41.927 1.00 47.20 39 LEU B C 1
ATOM 900 O O . LEU B 1 39 ? 43.688 40.827 41.100 1.00 47.20 39 LEU B O 1
ATOM 905 N N . HIS B 1 40 ? 44.067 38.954 42.295 1.00 43.69 40 HIS B N 1
ATOM 906 C CA . HIS B 1 40 ? 42.863 38.267 41.821 1.00 40.36 40 HIS B CA 1
ATOM 907 C C . HIS B 1 40 ? 42.837 38.191 40.295 1.00 35.41 40 HIS B C 1
ATOM 908 O O . HIS B 1 40 ? 41.806 38.419 39.654 1.00 44.17 40 HIS B O 1
ATOM 915 N N . LEU B 1 41 ? 43.992 37.916 39.706 1.00 34.31 41 LEU B N 1
ATOM 916 C CA . LEU B 1 41 ? 44.113 37.745 38.268 1.00 39.69 41 LEU B CA 1
ATOM 917 C C . LEU B 1 41 ? 44.170 36.258 37.970 1.00 38.78 41 LEU B C 1
ATOM 918 O O . LEU B 1 41 ? 44.905 35.516 38.624 1.00 37.54 41 LEU B O 1
ATOM 923 N N . ASP B 1 42 ? 43.360 35.826 37.024 1.00 39.93 42 ASP B N 1
ATOM 924 C CA . ASP B 1 42 ? 43.266 34.427 36.639 1.00 42.71 42 ASP B CA 1
ATOM 925 C C . ASP B 1 42 ? 44.101 34.264 35.377 1.00 38.25 42 ASP B C 1
ATOM 926 O O . ASP B 1 42 ? 43.760 34.825 34.329 1.00 44.82 42 ASP B O 1
ATOM 931 N N . VAL B 1 43 ? 45.207 33.531 35.485 1.00 34.48 43 VAL B N 1
ATOM 932 C CA . VAL B 1 43 ? 46.178 33.476 34.396 1.00 38.83 43 VAL B CA 1
ATOM 933 C C . VAL B 1 43 ? 45.713 32.470 33.350 1.00 38.60 43 VAL B C 1
ATOM 934 O O . VAL B 1 43 ? 45.382 31.328 33.672 1.00 42.74 43 VAL B O 1
ATOM 938 N N . LEU B 1 44 ? 45.673 32.902 32.091 1.00 35.79 44 LEU B N 1
ATOM 939 C CA . LEU B 1 44 ? 45.241 32.057 30.997 1.00 33.50 44 LEU B CA 1
ATOM 940 C C . LEU B 1 44 ? 46.370 31.646 30.069 1.00 38.96 44 LEU B C 1
ATOM 941 O O . LEU B 1 44 ? 46.203 30.682 29.315 1.00 33.47 44 LEU B O 1
ATOM 946 N N . SER B 1 45 ? 47.498 32.347 30.093 1.00 34.53 45 SER B N 1
ATOM 947 C CA . SER B 1 45 ? 48.647 31.919 29.314 1.00 37.36 45 SER B CA 1
ATOM 948 C C . SER B 1 45 ? 49.888 32.600 29.868 1.00 43.19 45 SER B C 1
ATOM 949 O O . SER B 1 45 ? 49.823 33.726 30.377 1.00 40.85 45 SER B O 1
ATOM 952 N N . VAL B 1 46 ? 51.008 31.875 29.801 1.00 30.60 46 VAL B N 1
ATOM 953 C CA . VAL B 1 46 ? 52.301 32.328 30.301 1.00 32.16 46 VAL B CA 1
ATOM 954 C C . VAL B 1 46 ? 53.364 31.858 29.332 1.00 32.44 46 VAL B C 1
ATOM 955 O O . VAL B 1 46 ? 53.387 30.680 28.960 1.00 35.41 46 VAL B O 1
ATOM 959 N N . GLN B 1 47 ? 54.278 32.749 28.975 1.00 30.86 47 GLN B N 1
ATOM 960 C CA . GLN B 1 47 ? 55.550 32.374 28.372 1.00 33.70 47 GLN B CA 1
ATOM 961 C C . GLN B 1 47 ? 56.611 33.077 29.196 1.00 33.37 47 GLN B C 1
ATOM 962 O O . GLN B 1 47 ? 56.596 34.309 29.322 1.00 34.16 47 GLN B O 1
ATOM 968 N N . ALA B 1 48 ? 57.524 32.298 29.751 1.00 32.60 48 ALA B N 1
ATOM 969 C CA . ALA B 1 48 ? 58.538 32.834 30.643 1.00 37.30 48 ALA B CA 1
ATOM 970 C C . ALA B 1 48 ? 59.790 31.986 30.537 1.00 37.18 48 ALA B C 1
ATOM 971 O O . ALA B 1 48 ? 59.700 30.760 30.578 1.00 34.00 48 ALA B O 1
ATOM 973 N N . SER B 1 49 ? 60.946 32.638 30.411 1.00 34.80 49 SER B N 1
ATOM 974 C CA . SER B 1 49 ? 62.227 31.963 30.524 1.00 37.15 49 SER B CA 1
ATOM 975 C C . SER B 1 49 ? 63.310 32.991 30.824 1.00 46.26 49 SER B C 1
ATOM 976 O O . SER B 1 49 ? 63.135 34.196 30.630 1.00 44.45 49 SER B O 1
ATOM 979 N N . ALA B 1 50 ? 64.467 32.484 31.249 1.00 49.29 50 ALA B N 1
ATOM 980 C CA . ALA B 1 50 ? 65.590 33.331 31.644 1.00 47.46 50 ALA B CA 1
ATOM 981 C C . ALA B 1 50 ? 66.871 32.766 31.049 1.00 52.41 50 ALA B C 1
ATOM 982 O O . ALA B 1 50 ? 67.769 32.324 31.771 1.00 47.35 50 ALA B O 1
ATOM 984 N N . PRO B 1 51 ? 66.978 32.739 29.720 1.00 61.07 51 PRO B N 1
ATOM 985 C CA . PRO B 1 51 ? 68.271 32.415 29.114 1.00 73.61 51 PRO B CA 1
ATOM 986 C C . PRO B 1 51 ? 69.289 33.475 29.532 1.00 89.17 51 PRO B C 1
ATOM 987 O O . PRO B 1 51 ? 68.975 34.669 29.618 1.00 93.41 51 PRO B O 1
ATOM 991 N N . ASP B 1 52 ? 70.509 33.019 29.836 1.00 87.94 52 ASP B N 1
ATOM 992 C CA . ASP B 1 52 ? 71.472 33.840 30.562 1.00 86.55 52 ASP B CA 1
ATOM 993 C C . ASP B 1 52 ? 70.821 34.179 31.894 1.00 78.13 52 ASP B C 1
ATOM 994 O O . ASP B 1 52 ? 69.956 33.440 32.357 1.00 87.74 52 ASP B O 1
ATOM 999 N N . GLY B 1 53 ? 71.208 35.248 32.546 1.00 71.78 53 GLY B N 1
ATOM 1000 C CA . GLY B 1 53 ? 70.534 35.491 33.804 1.00 68.24 53 GLY B CA 1
ATOM 1001 C C . GLY B 1 53 ? 69.377 36.458 33.693 1.00 56.62 53 GLY B C 1
ATOM 1002 O O . GLY B 1 53 ? 69.037 37.099 34.691 1.00 56.52 53 GLY B O 1
ATOM 1003 N N . PHE B 1 54 ? 68.764 36.585 32.506 1.00 41.28 54 PHE B N 1
ATOM 1004 C CA . PHE B 1 54 ? 67.821 37.671 32.239 1.00 50.25 54 PHE B CA 1
ATOM 1005 C C . PHE B 1 54 ? 66.430 37.110 31.951 1.00 53.96 54 PHE B C 1
ATOM 1006 O O . PHE B 1 54 ? 66.188 36.486 30.910 1.00 52.36 54 PHE B O 1
ATOM 1027 N N . GLY B 1 56 ? 62.534 36.915 30.989 1.00 38.66 56 GLY B N 1
ATOM 1028 C CA . GLY B 1 56 ? 61.560 37.511 30.092 1.00 34.83 56 GLY B CA 1
ATOM 1029 C C . GLY B 1 56 ? 60.237 36.797 30.288 1.00 37.41 56 GLY B C 1
ATOM 1030 O O . GLY B 1 56 ? 60.182 35.560 30.315 1.00 43.83 56 GLY B O 1
ATOM 1031 N N . LEU B 1 57 ? 59.176 37.571 30.460 1.00 35.10 57 LEU B N 1
ATOM 1032 C CA . LEU B 1 57 ? 57.885 37.087 30.932 1.00 31.53 57 LEU B CA 1
ATOM 1033 C C . LEU B 1 57 ? 56.744 37.794 30.215 1.00 39.15 57 LEU B C 1
ATOM 1034 O O . LEU B 1 57 ? 56.723 39.028 30.153 1.00 40.69 57 LEU B O 1
ATOM 1039 N N . LYS B 1 58 ? 55.807 37.013 29.676 1.00 30.59 58 LYS B N 1
ATOM 1040 C CA . LYS B 1 58 ? 54.573 37.524 29.094 1.00 27.64 58 LYS B CA 1
ATOM 1041 C C . LYS B 1 58 ? 53.411 36.725 29.665 1.00 37.38 58 LYS B C 1
ATOM 1042 O O . LYS B 1 58 ? 53.413 35.489 29.595 1.00 30.71 58 LYS B O 1
ATOM 1048 N N . ILE B 1 59 ? 52.435 37.420 30.241 1.00 34.57 59 ILE B N 1
ATOM 1049 C CA . ILE B 1 59 ? 51.292 36.778 30.866 1.00 32.45 59 ILE B CA 1
ATOM 1050 C C . ILE B 1 59 ? 50.017 37.420 30.350 1.00 35.42 59 ILE B C 1
ATOM 1051 O O . ILE B 1 59 ? 49.924 38.653 30.266 1.00 34.13 59 ILE B O 1
ATOM 1056 N N . ARG B 1 60 ? 49.048 36.587 29.986 1.00 28.32 60 ARG B N 1
ATOM 1057 C CA . ARG B 1 60 ? 47.706 37.033 29.647 1.00 32.77 60 ARG B CA 1
ATOM 1058 C C . ARG B 1 60 ? 46.747 36.487 30.699 1.00 31.95 60 ARG B C 1
ATOM 1059 O O . ARG B 1 60 ? 46.782 35.292 31.018 1.00 33.99 60 ARG B O 1
ATOM 1067 N N . ALA B 1 61 ? 45.948 37.378 31.291 1.00 35.71 61 ALA B N 1
ATOM 1068 C CA . ALA B 1 61 ? 45.114 37.026 32.431 1.00 37.74 61 ALA B CA 1
ATOM 1069 C C . ALA B 1 61 ? 43.787 37.755 32.354 1.00 37.53 61 ALA B C 1
ATOM 1070 O O . ALA B 1 61 ? 43.562 38.615 31.503 1.00 34.92 61 ALA B O 1
ATOM 1072 N N . GLN B 1 62 ? 42.902 37.369 33.262 1.00 33.86 62 GLN B N 1
ATOM 1073 C CA . GLN B 1 62 ? 41.562 37.906 33.327 1.00 41.66 62 GLN B CA 1
ATOM 1074 C C . GLN B 1 62 ? 41.267 38.201 34.784 1.00 45.85 62 GLN B C 1
ATOM 1075 O O . GLN B 1 62 ? 41.639 37.423 35.665 1.00 41.96 62 GLN B O 1
ATOM 1081 N N . PHE B 1 63 ? 40.602 39.326 35.029 1.00 49.39 63 PHE B N 1
ATOM 1082 C CA . PHE B 1 63 ? 40.297 39.748 36.385 1.00 50.67 63 PHE B CA 1
ATOM 1083 C C . PHE B 1 63 ? 39.146 38.911 36.927 1.00 46.88 63 PHE B C 1
ATOM 1084 O O . PHE B 1 63 ? 38.130 38.719 36.252 1.00 55.14 63 PHE B O 1
ATOM 1092 N N . ALA B 1 64 ? 39.325 38.377 38.133 1.00 50.33 64 ALA B N 1
ATOM 1093 C CA . ALA B 1 64 ? 38.373 37.446 38.712 1.00 50.98 64 ALA B CA 1
ATOM 1094 C C . ALA B 1 64 ? 37.574 38.038 39.857 1.00 62.01 64 ALA B C 1
ATOM 1095 O O . ALA B 1 64 ? 36.583 37.434 40.269 1.00 71.42 64 ALA B O 1
ATOM 1097 N N . GLY B 1 65 ? 37.958 39.204 40.366 1.00 69.51 65 GLY B N 1
ATOM 1098 C CA . GLY B 1 65 ? 37.264 39.824 41.476 1.00 84.72 65 GLY B CA 1
ATOM 1099 C C . GLY B 1 65 ? 36.080 40.682 41.061 1.00 86.62 65 GLY B C 1
ATOM 1100 O O . GLY B 1 65 ? 35.657 40.715 39.903 1.00 89.47 65 GLY B O 1
ATOM 1101 N N . SER B 1 66 ? 35.550 41.401 42.045 1.00 81.39 66 SER B N 1
ATOM 1102 C CA . SER B 1 66 ? 34.441 42.311 41.827 1.00 95.09 66 SER B CA 1
ATOM 1103 C C . SER B 1 66 ? 34.952 43.715 41.516 1.00 97.64 66 SER B C 1
ATOM 1104 O O . SER B 1 66 ? 36.100 44.066 41.808 1.00 99.96 66 SER B O 1
ATOM 1107 N N . GLY B 1 67 ? 34.092 44.505 40.872 1.00 93.64 67 GLY B N 1
ATOM 1108 C CA . GLY B 1 67 ? 34.410 45.888 40.579 1.00 91.05 67 GLY B CA 1
ATOM 1109 C C . GLY B 1 67 ? 35.371 46.031 39.409 1.00 89.52 67 GLY B C 1
ATOM 1110 O O . GLY B 1 67 ? 35.588 45.105 38.617 1.00 87.89 67 GLY B O 1
ATOM 1111 N N . ALA B 1 68 ? 35.967 47.216 39.314 1.00 86.16 68 ALA B N 1
ATOM 1112 C CA . ALA B 1 68 ? 36.818 47.555 38.182 1.00 82.69 68 ALA B CA 1
ATOM 1113 C C . ALA B 1 68 ? 38.285 47.224 38.450 1.00 74.99 68 ALA B C 1
ATOM 1114 O O . ALA B 1 68 ? 38.751 47.229 39.596 1.00 68.38 68 ALA B O 1
ATOM 1116 N N . VAL B 1 69 ? 39.009 46.932 37.363 1.00 66.65 69 VAL B N 1
ATOM 1117 C CA . VAL B 1 69 ? 40.448 46.718 37.443 1.00 56.52 69 VAL B CA 1
ATOM 1118 C C . VAL B 1 69 ? 41.126 48.051 37.712 1.00 57.10 69 VAL B C 1
ATOM 1119 O O . VAL B 1 69 ? 40.776 49.075 37.109 1.00 55.39 69 VAL B O 1
ATOM 1123 N N . VAL B 1 70 ? 42.095 48.054 38.623 1.00 53.30 70 VAL B N 1
ATOM 1124 C CA . VAL B 1 70 ? 42.850 49.277 38.868 1.00 45.92 70 VAL B CA 1
ATOM 1125 C C . VAL B 1 70 ? 44.240 49.093 38.275 1.00 42.67 70 VAL B C 1
ATOM 1126 O O . VAL B 1 70 ? 45.121 48.537 38.931 1.00 47.49 70 VAL B O 1
ATOM 1130 N N . PRO B 1 71 ? 44.482 49.568 37.055 1.00 44.40 71 PRO B N 1
ATOM 1131 C CA . PRO B 1 71 ? 45.715 49.184 36.355 1.00 41.01 71 PRO B CA 1
ATOM 1132 C C . PRO B 1 71 ? 46.998 49.494 37.108 1.00 45.65 71 PRO B C 1
ATOM 1133 O O . PRO B 1 71 ? 47.904 48.652 37.123 1.00 38.70 71 PRO B O 1
ATOM 1137 N N . TRP B 1 72 ? 47.112 50.661 37.749 1.00 43.43 72 TRP B N 1
ATOM 1138 C CA . TRP B 1 72 ? 48.372 50.956 38.430 1.00 42.06 72 TRP B CA 1
ATOM 1139 C C . TRP B 1 72 ? 48.638 49.984 39.568 1.00 38.51 72 TRP B C 1
ATOM 1140 O O . TRP B 1 72 ? 49.789 49.841 39.991 1.00 45.04 72 TRP B O 1
ATOM 1164 N N . ILE B 1 74 ? 48.247 46.700 39.370 1.00 37.23 74 ILE B N 1
ATOM 1165 C CA . ILE B 1 74 ? 48.952 45.578 38.770 1.00 36.98 74 ILE B CA 1
ATOM 1166 C C . ILE B 1 74 ? 50.419 45.924 38.562 1.00 45.34 74 ILE B C 1
ATOM 1167 O O . ILE B 1 74 ? 51.320 45.169 38.955 1.00 40.18 74 ILE B O 1
ATOM 1172 N N . SER B 1 75 ? 50.681 47.082 37.941 1.00 38.36 75 SER B N 1
ATOM 1173 C CA . SER B 1 75 ? 52.053 47.434 37.601 1.00 43.16 75 SER B CA 1
ATOM 1174 C C . SER B 1 75 ? 52.874 47.665 38.852 1.00 41.59 75 SER B C 1
ATOM 1175 O O . SER B 1 75 ? 54.052 47.301 38.905 1.00 42.04 75 SER B O 1
ATOM 1178 N N . GLU B 1 76 ? 52.269 48.236 39.882 1.00 39.45 76 GLU B N 1
ATOM 1179 C CA . GLU B 1 76 ? 53.047 48.458 41.090 1.00 40.24 76 GLU B CA 1
ATOM 1180 C C . GLU B 1 76 ? 53.384 47.150 41.785 1.00 45.32 76 GLU B C 1
ATOM 1181 O O . GLU B 1 76 ? 54.503 46.980 42.277 1.00 48.68 76 GLU B O 1
ATOM 1187 N N . ALA B 1 77 ? 52.424 46.224 41.864 1.00 41.19 77 ALA B N 1
ATOM 1188 C CA . ALA B 1 77 ? 52.692 44.946 42.520 1.00 34.95 77 ALA B CA 1
ATOM 1189 C C . ALA B 1 77 ? 53.772 44.165 41.774 1.00 33.83 77 ALA B C 1
ATOM 1190 O O . ALA B 1 77 ? 54.623 43.511 42.393 1.00 34.17 77 ALA B O 1
ATOM 1192 N N . LEU B 1 78 ? 53.749 44.223 40.442 1.00 39.95 78 LEU B N 1
ATOM 1193 C CA . LEU B 1 78 ? 54.785 43.569 39.651 1.00 37.69 78 LEU B CA 1
ATOM 1194 C C . LEU B 1 78 ? 56.143 44.176 39.935 1.00 38.18 78 LEU B C 1
ATOM 1195 O O . LEU B 1 78 ? 57.150 43.463 39.988 1.00 41.34 78 LEU B O 1
ATOM 1200 N N . ARG B 1 79 ? 56.197 45.501 40.083 1.00 34.04 79 ARG B N 1
ATOM 1201 C CA . ARG B 1 79 ? 57.482 46.156 40.304 1.00 40.12 79 ARG B CA 1
ATOM 1202 C C . ARG B 1 79 ? 58.071 45.758 41.655 1.00 46.56 79 ARG B C 1
ATOM 1203 O O . ARG B 1 79 ? 59.265 45.439 41.747 1.00 53.44 79 ARG B O 1
ATOM 1211 N N . LYS B 1 80 ? 57.229 45.694 42.697 1.00 42.15 80 LYS B N 1
ATOM 1212 C CA . LYS B 1 80 ? 57.680 45.196 43.995 1.00 53.91 80 LYS B CA 1
ATOM 1213 C C . LYS B 1 80 ? 58.146 43.739 43.917 1.00 48.69 80 LYS B C 1
ATOM 1214 O O . LYS B 1 80 ? 59.074 43.348 44.630 1.00 50.31 80 LYS B O 1
ATOM 1220 N N . ALA B 1 81 ? 57.539 42.930 43.045 1.00 35.58 81 ALA B N 1
ATOM 1221 C CA . ALA B 1 81 ? 57.906 41.519 42.981 1.00 43.47 81 ALA B CA 1
ATOM 1222 C C . ALA B 1 81 ? 59.327 41.338 42.459 1.00 44.62 81 ALA B C 1
ATOM 1223 O O . ALA B 1 81 ? 60.030 40.419 42.887 1.00 51.71 81 ALA B O 1
ATOM 1225 N N . ILE B 1 82 ? 59.779 42.221 41.585 1.00 48.08 82 ILE B N 1
ATOM 1226 C CA . ILE B 1 82 ? 61.157 42.206 41.124 1.00 60.07 82 ILE B CA 1
ATOM 1227 C C . ILE B 1 82 ? 62.165 42.486 42.246 1.00 59.67 82 ILE B C 1
ATOM 1228 O O . ILE B 1 82 ? 62.224 43.595 42.786 1.00 64.42 82 ILE B O 1
#

Secondary structure (DSSP, 8-state):
--EEEEEEETTEEEEEEE----TT--HHHHHHHHTTEEEEEEEEE-GGG--EEEEEEE-SSS------HHHHHHH-/--EEEEEEETTEEEEEEE----TT--HHHHHHHHTTEEEEEEEEE-STT--EEEEEEE-SSS------HHHHHHH-

Organism: Zea mays (NCBI:txid4577)

InterPro domains:
  IPR011598 Myc-type, basic helix-loop-helix (bHLH) domain [PF00010] (415-462)
  IPR011598 Myc-type, basic helix-loop-helix (bHLH) domain [PS50888] (412-461)
  IPR011598 Myc-type, basic helix-loop-helix (bHLH) domain [SM00353] (418-467)
  IPR025610 Transcription factor MYC/MYB N-terminal [PF14215] (25-209)
  IPR036638 Helix-loop-helix DNA-binding domain superfamily [G3DSA:4.10.280.10] (410-473)
  IPR036638 Helix-loop-helix DNA-binding domain superfamily [SSF47459] (415-482)
  IPR054502 Plant bHLH transcription factor, ACT-like domain [PF22754] (531-607)

Radius of gyration: 15.28 Å; Cα contacts (8 Å, |Δi|>4): 301; chains: 2; bounding box: 37×40×28 Å

Sequence (152 aa):
TSNVTVTVSDKDVLLEVQCRWEELLTRVFDAIKSLHLDVLSVQASAPDGFGLKIRAQFAGSGAVVPWISEALRKAITSNVTVTVSDKDVLLLEVQCRWEELLTRVFDAIKSLHLDVLSVQASAPDGFGLKIRAQFAGSGAVVPWISEALRKAI

Nearest PDB structures (foldseek):
  8xsx-assembly1_CB  TM=6.525E-01  e=1.220E-01  Homo sapiens
  6mte-assembly1_v  TM=6.408E-01  e=4.448E-01  Oryctolagus cuniculus
  6gz5-assembly1_Ct  TM=6.235E-01  e=4.448E-01  Oryctolagus cuniculus
  7ls1-assembly1_m  TM=6.478E-01  e=6.713E-01  Mus musculus
  8k2d-assembly1_CD  TM=6.346E-01  e=7.120E-01  Saccharomyces cerevisiae

B-factor: mean 50.62, std 16.92, range [25.91, 112.01]

Solvent-accessible surface area: 8745 Å² total

Foldseek 3Di:
DKDWDWDDDWFKIKIKIKFFDDPCLCQLVVLCVVQQWAWDDKDDDQPPRIIIITITGHDDDDTRDGVNVVSNVVSD/DKDWDWDDDWFKIKIKIKFFDDPCLCQLVVLCVVQQWAWDDWDDDQDPRMIIITITGHHDDDTRDGVSRVSNVVSD

GO terms:
  GO:0005515 protein binding (F, IPI)